Protein AF-B9XBV1-F1 (afdb_monomer_lite)

Sequence (87 aa):
MNESRAACPKCKKDVMFSHQQGWGKCPECGFQFQDGFIEPPSTGLERKTARRTLLDMILIAFLISIAVILVGGAVLFAGCLVLSGGH

Organism: Pedosphaera parvula (strain Ellin514) (NCBI:txid320771)

Structure (mmCIF, N/CA/C/O backbone):
data_AF-B9XBV1-F1
#
_entry.id   AF-B9XBV1-F1
#
loop_
_atom_site.group_PDB
_atom_site.id
_atom_site.type_symbol
_atom_site.label_atom_id
_atom_site.label_alt_id
_atom_site.label_comp_id
_atom_site.label_asym_id
_atom_site.label_entity_id
_atom_site.label_seq_id
_atom_site.pdbx_PDB_ins_code
_atom_site.Cartn_x
_atom_site.Cartn_y
_atom_site.Cartn_z
_atom_site.occupancy
_atom_site.B_iso_or_equiv
_atom_site.auth_seq_id
_atom_site.auth_comp_id
_atom_site.auth_asym_id
_atom_site.auth_atom_id
_atom_site.pdbx_PDB_model_num
ATOM 1 N N . MET A 1 1 ? -17.329 17.425 10.179 1.00 33.47 1 MET A N 1
ATOM 2 C CA . MET A 1 1 ? -16.763 16.608 11.271 1.00 33.47 1 MET A CA 1
ATOM 3 C C . MET A 1 1 ? -17.509 15.280 11.230 1.00 33.47 1 MET A C 1
ATOM 5 O O . MET A 1 1 ? -18.694 15.282 11.512 1.00 33.47 1 MET A O 1
ATOM 9 N N . ASN A 1 2 ? -16.891 14.203 10.729 1.00 42.59 2 ASN A N 1
ATOM 10 C CA . ASN A 1 2 ? -17.553 12.896 10.585 1.00 42.59 2 ASN A CA 1
ATOM 11 C C . ASN A 1 2 ? -17.482 12.141 11.914 1.00 42.59 2 ASN A C 1
ATOM 13 O O . ASN A 1 2 ? -16.542 11.393 12.181 1.00 42.59 2 ASN A O 1
ATOM 17 N N . GLU A 1 3 ? -18.467 12.381 12.766 1.00 52.72 3 GLU A N 1
ATOM 18 C CA . GLU A 1 3 ? -18.640 11.687 14.036 1.00 52.72 3 GLU A CA 1
ATOM 19 C C . GLU A 1 3 ? -19.067 10.239 13.753 1.00 52.72 3 GLU A C 1
ATOM 21 O O . GLU A 1 3 ? -20.228 9.953 13.464 1.00 52.72 3 GLU A O 1
ATOM 26 N N . SER A 1 4 ? -18.103 9.317 13.754 1.00 61.19 4 SER A N 1
ATOM 27 C CA . SER A 1 4 ? -18.329 7.919 13.376 1.00 61.19 4 SER A CA 1
ATOM 28 C C . SER A 1 4 ? -18.980 7.167 14.538 1.00 61.19 4 SER A C 1
ATOM 30 O O . SER A 1 4 ? -18.297 6.600 15.389 1.00 61.19 4 SER A O 1
ATOM 32 N N . ARG A 1 5 ? -20.315 7.200 14.608 1.00 68.94 5 ARG A N 1
ATOM 33 C CA . ARG A 1 5 ? -21.092 6.282 15.453 1.00 68.94 5 ARG A CA 1
ATOM 34 C C . ARG A 1 5 ? -20.881 4.866 14.925 1.00 68.94 5 ARG A C 1
ATOM 36 O O . ARG A 1 5 ? -21.044 4.634 13.730 1.00 68.94 5 ARG A O 1
ATOM 43 N N . ALA A 1 6 ? -20.500 3.944 15.799 1.00 74.44 6 ALA A N 1
ATOM 44 C CA . ALA A 1 6 ? -20.260 2.557 15.432 1.00 74.44 6 ALA A CA 1
ATOM 45 C C . ALA A 1 6 ? -21.007 1.624 16.387 1.00 74.44 6 ALA A C 1
ATOM 47 O O . ALA A 1 6 ? -21.124 1.888 17.588 1.00 74.44 6 ALA A O 1
ATOM 48 N N . ALA A 1 7 ? -21.509 0.516 15.847 1.00 81.69 7 ALA A N 1
ATOM 49 C CA . ALA A 1 7 ? -22.192 -0.493 16.636 1.00 81.69 7 ALA A CA 1
ATOM 50 C C . ALA A 1 7 ? -21.196 -1.204 17.560 1.00 81.69 7 ALA A C 1
ATOM 52 O O . ALA A 1 7 ? -20.173 -1.736 17.122 1.00 81.69 7 ALA A O 1
ATOM 53 N N . CYS A 1 8 ? -21.501 -1.249 18.855 1.00 83.19 8 CYS A N 1
ATOM 54 C CA . CYS A 1 8 ? -20.678 -1.985 19.797 1.00 83.19 8 CYS A CA 1
ATOM 55 C C . CYS A 1 8 ? -20.830 -3.501 19.591 1.00 83.19 8 CYS A C 1
ATOM 57 O O . CYS A 1 8 ? -21.949 -4.005 19.683 1.00 83.19 8 CYS A O 1
ATOM 59 N N . PRO A 1 9 ? -19.741 -4.275 19.419 1.00 80.50 9 PRO A N 1
ATOM 60 C CA . PRO A 1 9 ? -19.830 -5.720 19.184 1.00 80.50 9 PRO A CA 1
ATOM 61 C C . PRO A 1 9 ? -20.413 -6.491 20.377 1.00 80.50 9 PRO A C 1
ATOM 63 O O . PRO A 1 9 ? -20.926 -7.595 20.209 1.00 80.50 9 PRO A O 1
ATOM 66 N N . LYS A 1 10 ? -20.358 -5.914 21.587 1.00 83.62 10 LYS A N 1
ATOM 67 C CA . LYS A 1 10 ? -20.832 -6.561 22.815 1.00 83.62 10 LYS A CA 1
ATOM 68 C C . LYS A 1 10 ? -22.295 -6.252 23.127 1.00 83.62 10 LYS A C 1
ATOM 70 O O . LYS A 1 10 ? -23.058 -7.169 23.406 1.00 83.62 10 LYS A O 1
ATOM 75 N N . CYS A 1 11 ? -22.692 -4.977 23.093 1.00 85.31 11 CYS A N 1
ATOM 76 C CA . CYS A 1 11 ? -24.062 -4.568 23.430 1.00 85.31 11 CYS A CA 1
ATOM 77 C C . CYS A 1 11 ? -24.950 -4.268 22.216 1.00 85.31 11 CYS A C 1
ATOM 79 O O . CYS A 1 11 ? -26.130 -3.990 22.405 1.00 85.31 11 CYS A O 1
ATOM 81 N N . LYS A 1 12 ? -24.404 -4.326 20.992 1.00 85.31 12 LYS A N 1
ATOM 82 C CA . LYS A 1 12 ? -25.095 -4.078 19.711 1.00 85.31 12 LYS A CA 1
ATOM 83 C C . LYS A 1 12 ? -25.793 -2.718 19.603 1.00 85.31 12 LYS A C 1
ATOM 85 O O . LYS A 1 12 ? -26.623 -2.526 18.725 1.00 85.31 12 LYS A O 1
ATOM 90 N N . LYS A 1 13 ? -25.457 -1.779 20.486 1.00 81.81 13 LYS A N 1
ATOM 91 C CA . LYS A 1 13 ? -25.943 -0.402 20.429 1.00 81.81 13 LYS A CA 1
ATOM 92 C C . LYS A 1 13 ? -25.003 0.446 19.590 1.00 81.81 13 LYS A C 1
ATOM 94 O O . LYS A 1 13 ? -23.785 0.275 19.676 1.00 81.81 13 LYS A O 1
ATOM 99 N N . ASP A 1 14 ? -25.570 1.386 18.851 1.00 86.12 14 ASP A N 1
ATOM 100 C CA . ASP A 1 14 ? -24.815 2.452 18.206 1.00 86.12 14 ASP A CA 1
ATOM 101 C C . ASP A 1 14 ? -24.300 3.420 19.264 1.00 86.12 14 ASP A C 1
ATOM 103 O O . ASP A 1 14 ? -25.070 4.100 19.946 1.00 86.12 14 ASP A O 1
ATOM 107 N N . VAL A 1 15 ? -22.982 3.455 19.424 1.00 84.88 15 VAL A N 1
ATOM 108 C CA . VAL A 1 15 ? -22.319 4.284 20.427 1.00 84.88 15 VAL A CA 1
ATOM 109 C C . VAL A 1 15 ? -21.196 5.084 19.788 1.00 84.88 15 VAL A C 1
ATOM 111 O O . VAL A 1 15 ? -20.617 4.701 18.770 1.00 84.88 15 VAL A O 1
ATOM 114 N N . MET A 1 16 ? -20.870 6.210 20.411 1.00 83.12 16 MET A N 1
ATOM 115 C CA . MET A 1 16 ? -19.620 6.909 20.143 1.00 83.12 16 MET A CA 1
ATOM 116 C C . MET A 1 16 ? -18.574 6.354 21.101 1.00 83.12 16 MET A C 1
ATOM 118 O O . MET A 1 16 ? -18.710 6.478 22.320 1.00 83.12 16 MET A O 1
ATOM 122 N N . PHE A 1 17 ? -17.563 5.686 20.555 1.00 83.31 17 PHE A N 1
ATOM 123 C CA . PHE A 1 17 ? -16.470 5.159 21.358 1.00 83.31 17 PHE A CA 1
ATOM 124 C C . PHE A 1 17 ? -15.598 6.302 21.873 1.00 83.31 17 PHE A C 1
ATOM 126 O O . PHE A 1 17 ? -15.225 7.206 21.127 1.00 83.31 17 PHE A O 1
ATOM 133 N N . SER A 1 18 ? -15.285 6.266 23.167 1.00 81.44 18 SER A N 1
ATOM 134 C CA . SER A 1 18 ? -14.344 7.209 23.766 1.00 81.44 18 SER A CA 1
ATOM 135 C C . SER A 1 18 ? -12.933 6.674 23.567 1.00 81.44 18 SER A C 1
ATOM 137 O O . SER A 1 18 ? -12.604 5.609 24.091 1.00 81.44 18 SER A O 1
ATOM 139 N N . HIS A 1 19 ? -12.130 7.391 22.785 1.00 79.44 19 HIS A N 1
ATOM 140 C CA . HIS A 1 19 ? -10.750 7.030 22.487 1.00 79.44 19 HIS A CA 1
ATOM 141 C C . HIS A 1 19 ? -9.813 7.701 23.495 1.00 79.44 19 HIS A C 1
ATOM 143 O O . HIS A 1 19 ? -9.686 8.927 23.512 1.00 79.44 19 HIS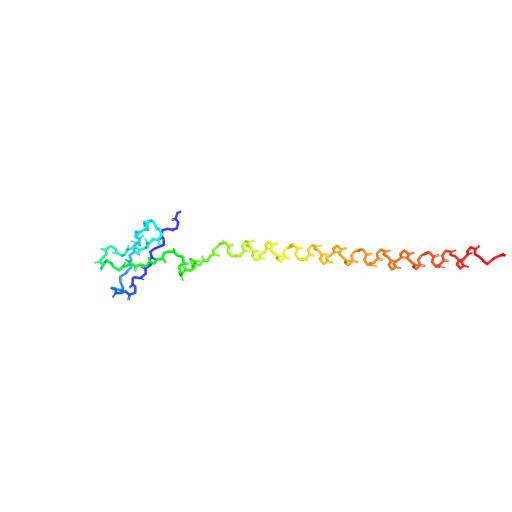 A O 1
ATOM 149 N N . GLN A 1 20 ? -9.148 6.910 24.336 1.00 72.75 20 GLN A N 1
ATOM 150 C CA . GLN A 1 20 ? -8.128 7.399 25.266 1.00 72.75 20 GLN A CA 1
ATOM 151 C C . GLN A 1 20 ? -6.875 6.534 25.187 1.00 72.75 20 GLN A C 1
ATOM 153 O O . GLN A 1 20 ? -6.943 5.319 25.320 1.00 72.75 20 GLN A O 1
ATOM 158 N N . GLN A 1 21 ? -5.721 7.175 24.971 1.00 73.38 21 GLN A N 1
ATOM 159 C CA . GLN A 1 21 ? -4.404 6.520 24.947 1.00 73.38 21 GLN A CA 1
ATOM 160 C C . GLN A 1 21 ? -4.315 5.297 24.008 1.00 73.38 21 GLN A C 1
ATOM 162 O O . GLN A 1 21 ? -3.648 4.316 24.323 1.00 73.38 21 GLN A O 1
ATOM 167 N N . GLY A 1 22 ? -4.992 5.341 22.856 1.00 76.00 22 GLY A N 1
ATOM 168 C CA . GLY A 1 22 ? -4.999 4.225 21.905 1.00 76.00 22 GLY A CA 1
ATOM 169 C C . GLY A 1 22 ? -5.939 3.079 22.289 1.00 76.00 22 GLY A C 1
ATOM 170 O O . GLY A 1 22 ? -5.734 1.952 21.855 1.00 76.00 22 GLY A O 1
ATOM 171 N N . TRP A 1 23 ? -6.953 3.345 23.112 1.00 80.06 23 TRP A N 1
ATOM 172 C CA . TRP A 1 23 ? -8.025 2.403 23.412 1.00 80.06 2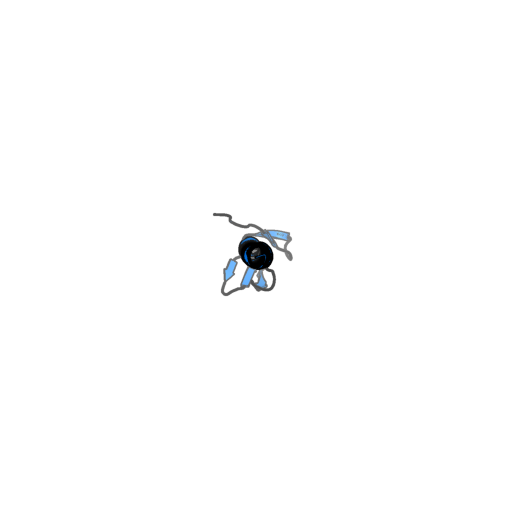3 TRP A CA 1
ATOM 173 C C . TRP A 1 23 ? -9.388 3.052 23.189 1.00 80.06 23 TRP A C 1
ATOM 175 O O . TRP A 1 23 ? -9.669 4.117 23.743 1.00 80.06 23 TRP A O 1
ATOM 185 N N . GLY A 1 24 ? -10.251 2.380 22.434 1.00 85.25 24 GLY A N 1
ATOM 186 C CA . GLY A 1 24 ? -11.645 2.742 22.246 1.00 85.25 24 GLY A CA 1
ATOM 187 C C . GLY A 1 24 ? -12.517 2.050 23.287 1.00 85.25 24 GLY A C 1
ATOM 188 O O . GLY A 1 24 ? -12.528 0.821 23.383 1.00 85.25 24 GLY A O 1
ATOM 189 N N . LYS A 1 25 ? -13.268 2.824 24.077 1.00 85.75 25 LYS A N 1
ATOM 190 C CA . LYS A 1 25 ? -14.174 2.318 25.120 1.00 85.75 25 LYS A CA 1
ATOM 191 C C . LYS A 1 25 ? -15.634 2.634 24.814 1.00 85.75 25 LYS A C 1
ATOM 193 O O . LYS A 1 25 ? -15.996 3.778 24.546 1.00 85.75 25 LYS A O 1
ATOM 198 N N . CYS A 1 26 ? -16.492 1.622 24.902 1.00 86.75 26 CYS A N 1
ATOM 199 C CA . CYS A 1 26 ? -17.940 1.764 24.815 1.00 86.75 26 CYS A CA 1
ATOM 200 C C . CYS A 1 26 ? -18.484 2.376 26.118 1.00 86.75 26 CYS A C 1
ATOM 202 O O . CYS A 1 26 ? -18.295 1.763 27.174 1.00 86.75 26 CYS A O 1
ATOM 204 N N . PRO A 1 27 ? -19.227 3.497 26.074 1.00 85.38 27 PRO A N 1
ATOM 205 C CA . PRO A 1 27 ? -19.817 4.099 27.272 1.00 85.38 27 PRO A CA 1
ATOM 206 C C . PRO A 1 27 ? -20.935 3.238 27.880 1.00 85.38 27 PRO A C 1
ATOM 208 O O . PRO A 1 27 ? -21.053 3.162 29.094 1.00 85.38 27 PRO A O 1
ATOM 211 N N . GLU A 1 28 ? -21.699 2.525 27.047 1.00 86.25 28 GLU A N 1
ATOM 212 C CA . GLU A 1 28 ? -22.865 1.748 27.495 1.00 86.25 28 GLU A CA 1
ATOM 213 C C . GLU A 1 28 ? -22.510 0.462 28.252 1.00 86.25 28 GLU A C 1
ATOM 215 O O . GLU A 1 28 ? -23.144 0.121 29.243 1.00 86.25 28 GLU A O 1
ATOM 220 N N . CYS A 1 29 ? -21.527 -0.299 27.762 1.00 85.38 29 CYS A N 1
ATOM 221 C CA . CYS A 1 29 ? -21.211 -1.628 28.301 1.00 85.38 29 CYS A CA 1
ATOM 222 C C . CYS A 1 29 ? -19.769 -1.777 28.794 1.00 85.38 29 CYS A C 1
ATOM 224 O O . CYS A 1 29 ? -19.377 -2.862 29.228 1.00 85.38 29 CYS A O 1
ATOM 226 N N . GLY A 1 30 ? -18.955 -0.724 28.682 1.00 85.06 30 GLY A N 1
ATOM 227 C CA . GLY A 1 30 ? -17.557 -0.733 29.108 1.00 85.06 30 GLY A CA 1
ATOM 228 C C . GLY A 1 30 ? -16.626 -1.605 28.260 1.00 85.06 30 GLY A C 1
ATOM 229 O O . GLY A 1 30 ? -15.487 -1.813 28.665 1.00 85.06 30 GLY A O 1
ATOM 230 N N . PHE A 1 31 ? -17.074 -2.124 27.109 1.00 84.25 31 PHE A N 1
ATOM 231 C CA . PHE A 1 31 ? -16.213 -2.855 26.173 1.00 84.25 31 PHE A CA 1
ATOM 232 C C . PHE A 1 31 ? -15.050 -1.969 25.714 1.00 84.25 31 PHE A C 1
ATOM 234 O O . PHE A 1 31 ? -15.284 -0.834 25.312 1.00 84.25 31 PHE A O 1
ATOM 241 N N . GLN A 1 32 ? -13.824 -2.484 25.775 1.00 84.38 32 GLN A N 1
ATOM 242 C CA . GLN A 1 32 ? -12.606 -1.773 25.388 1.00 84.38 32 GLN A CA 1
ATOM 243 C C . GLN A 1 32 ? -11.914 -2.537 24.258 1.00 84.38 32 GLN A C 1
ATOM 245 O O . GLN A 1 32 ? -11.804 -3.760 24.332 1.00 84.38 32 GLN A O 1
ATOM 250 N N . PHE A 1 33 ? -11.446 -1.825 23.239 1.00 78.50 33 PHE A N 1
ATOM 251 C CA . PHE A 1 33 ? -10.605 -2.356 22.166 1.00 78.50 33 PHE A CA 1
ATOM 252 C C . PHE A 1 33 ? -9.382 -1.460 21.984 1.00 78.50 33 PHE A C 1
ATOM 254 O O . PHE A 1 33 ? -9.437 -0.275 22.296 1.00 78.50 33 PHE A O 1
ATOM 261 N N . GLN A 1 34 ? -8.274 -2.017 21.505 1.00 78.69 34 GLN A N 1
ATOM 262 C CA . GLN A 1 34 ? -7.059 -1.245 21.260 1.00 78.69 34 GLN A CA 1
ATOM 263 C C . GLN A 1 34 ? -7.124 -0.613 19.863 1.00 78.69 34 GLN A C 1
ATOM 265 O O . GLN A 1 34 ? -7.239 -1.323 18.859 1.00 78.69 34 GLN A O 1
ATOM 270 N N . ASP A 1 35 ? -7.065 0.715 19.794 1.00 67.00 35 ASP A N 1
ATOM 271 C CA . ASP A 1 35 ? -6.891 1.452 18.546 1.00 67.00 35 ASP A CA 1
ATOM 272 C C . ASP A 1 35 ? -5.505 1.152 17.985 1.00 67.00 35 ASP A C 1
ATOM 274 O O . ASP A 1 35 ? -4.484 1.491 18.581 1.00 67.00 35 ASP A O 1
ATOM 278 N N . GLY A 1 36 ? -5.478 0.484 16.835 1.00 56.44 36 GLY A N 1
ATOM 279 C CA . GLY A 1 36 ? -4.246 0.064 16.170 1.00 56.44 36 GLY A CA 1
ATOM 280 C C . GLY A 1 36 ? -4.205 -1.414 15.793 1.00 56.44 36 GLY A C 1
ATOM 281 O O . GLY A 1 36 ? -3.419 -1.766 14.922 1.00 56.44 36 GLY A O 1
ATOM 282 N N . PHE A 1 37 ? -5.062 -2.270 16.371 1.00 48.62 37 PHE A N 1
ATOM 283 C CA . PHE A 1 37 ? -5.222 -3.659 15.896 1.00 48.62 37 PHE A CA 1
ATOM 284 C C . PHE A 1 37 ? -6.357 -3.816 14.874 1.00 48.62 37 PHE A C 1
ATOM 286 O O . PHE A 1 37 ? -6.427 -4.793 14.135 1.00 48.62 37 PHE A O 1
ATOM 293 N N . ILE A 1 38 ? -7.236 -2.821 14.806 1.00 50.41 38 ILE A N 1
ATOM 294 C CA . ILE A 1 38 ? -8.174 -2.631 13.709 1.00 50.41 38 ILE A CA 1
ATOM 295 C C . ILE A 1 38 ? -7.687 -1.366 13.027 1.00 50.41 38 ILE A C 1
ATOM 297 O O . ILE A 1 38 ? -7.812 -0.274 13.582 1.00 50.41 38 ILE A O 1
ATOM 301 N N . GLU A 1 39 ? -7.051 -1.522 11.868 1.00 42.78 39 GLU A N 1
ATOM 302 C CA . GLU A 1 39 ? -6.819 -0.401 10.968 1.00 42.78 39 GLU A CA 1
ATOM 303 C C . GLU A 1 39 ? -8.166 0.327 10.822 1.00 42.78 39 GLU A C 1
ATOM 305 O O . GLU A 1 39 ? -9.136 -0.297 10.377 1.00 42.78 39 GLU A O 1
ATOM 310 N N . PRO A 1 40 ? -8.294 1.607 11.233 1.00 49.41 40 PRO A N 1
ATOM 311 C CA . PRO A 1 40 ? -9.465 2.383 10.839 1.00 49.41 40 PRO A CA 1
ATOM 312 C C . PRO A 1 40 ? -9.548 2.273 9.313 1.00 49.41 40 PRO A C 1
ATOM 314 O O . PRO A 1 40 ? -8.474 2.258 8.705 1.00 49.41 40 PRO A O 1
ATOM 317 N N . PRO A 1 41 ? -10.737 2.165 8.678 1.00 46.72 41 PRO A N 1
ATOM 318 C CA . PRO A 1 41 ? -10.839 2.160 7.221 1.00 46.72 41 PRO A CA 1
ATOM 319 C C . PRO A 1 41 ? -10.081 3.383 6.724 1.00 46.72 41 PRO A C 1
ATOM 321 O O . PRO A 1 41 ? -10.478 4.534 6.920 1.00 46.72 41 PRO A O 1
ATOM 324 N N . SER A 1 42 ? -8.875 3.119 6.247 1.00 45.16 42 SER A N 1
ATOM 325 C CA . SER A 1 42 ? -7.820 4.100 6.277 1.00 45.16 42 SER A CA 1
ATOM 326 C C . SER A 1 42 ? -7.990 4.894 5.006 1.00 45.16 42 SER A C 1
ATOM 328 O O . SER A 1 42 ? -7.410 4.595 3.969 1.00 45.16 42 SER A O 1
ATOM 330 N N . THR A 1 43 ? -8.706 6.007 5.120 1.00 48.94 43 THR A N 1
ATOM 331 C CA . THR A 1 43 ? -8.648 7.134 4.178 1.00 48.94 43 THR A CA 1
ATOM 332 C C . THR A 1 43 ? -7.227 7.724 4.039 1.00 48.94 43 THR A C 1
ATOM 334 O O . THR A 1 43 ? -7.028 8.744 3.387 1.00 48.94 43 THR A O 1
ATOM 337 N N . GLY A 1 44 ? -6.206 7.075 4.618 1.00 44.09 44 GLY A N 1
ATOM 338 C CA . GLY A 1 44 ? -4.783 7.312 4.397 1.00 44.09 44 GLY A CA 1
ATOM 339 C C . GLY A 1 44 ? -4.034 6.199 3.644 1.00 44.09 44 GLY A C 1
ATOM 340 O O . GLY A 1 44 ? -2.915 6.467 3.191 1.00 44.09 44 GLY A O 1
ATOM 341 N N . LEU A 1 45 ? -4.597 4.992 3.462 1.00 46.66 45 LEU A N 1
ATOM 342 C CA . LEU A 1 45 ? -3.950 3.949 2.649 1.00 46.66 45 LEU A CA 1
ATOM 343 C C . LEU A 1 45 ? -4.007 4.302 1.167 1.00 46.66 45 LEU A C 1
ATOM 345 O O . LEU A 1 45 ? -3.019 4.109 0.466 1.00 46.66 45 LEU A O 1
ATOM 349 N N . GLU A 1 46 ? -5.093 4.931 0.711 1.00 46.88 46 GLU A N 1
ATOM 350 C CA . GLU A 1 46 ? -5.179 5.443 -0.660 1.00 46.88 46 GLU A CA 1
ATOM 351 C C . GLU A 1 46 ? -4.054 6.434 -0.956 1.00 46.88 46 GLU A C 1
ATOM 353 O O . GLU A 1 46 ? -3.470 6.407 -2.032 1.00 46.88 46 GLU A O 1
ATOM 358 N N . ARG A 1 47 ? -3.646 7.249 0.023 1.00 46.34 47 ARG A N 1
ATOM 359 C CA . ARG A 1 47 ? -2.565 8.220 -0.173 1.00 46.34 47 ARG A CA 1
ATOM 360 C C . ARG A 1 47 ? -1.186 7.568 -0.239 1.00 46.34 47 ARG A C 1
ATOM 362 O O . ARG A 1 47 ? -0.336 8.046 -0.986 1.00 46.34 47 ARG A O 1
ATOM 369 N N . LYS A 1 48 ? -0.930 6.501 0.528 1.00 47.56 48 LYS A N 1
ATOM 370 C CA . LYS A 1 48 ? 0.358 5.781 0.479 1.00 47.56 48 LYS A CA 1
ATOM 371 C C . LYS A 1 48 ? 0.444 4.848 -0.724 1.00 47.56 48 LYS A C 1
ATOM 373 O O . LYS A 1 48 ? 1.499 4.820 -1.356 1.00 47.56 48 LYS A O 1
ATOM 378 N N . THR A 1 49 ? -0.642 4.162 -1.072 1.00 52.59 49 THR A N 1
ATOM 379 C CA . THR A 1 49 ? -0.720 3.331 -2.276 1.00 52.59 49 THR A CA 1
ATOM 380 C C . THR A 1 49 ? -0.635 4.208 -3.518 1.00 52.59 49 THR A C 1
ATOM 382 O O . THR A 1 49 ? 0.289 4.014 -4.295 1.00 52.59 49 THR A O 1
ATOM 385 N N . ALA A 1 50 ? -1.444 5.270 -3.642 1.00 56.22 50 ALA A N 1
ATOM 386 C CA . ALA A 1 50 ? -1.366 6.184 -4.786 1.00 56.22 50 ALA A CA 1
ATOM 387 C C . ALA A 1 50 ? 0.005 6.862 -4.906 1.00 56.22 50 ALA A C 1
ATOM 389 O O . ALA A 1 50 ? 0.520 7.008 -6.011 1.00 56.22 50 ALA A O 1
ATOM 390 N N . ARG A 1 51 ? 0.648 7.237 -3.788 1.00 60.00 51 ARG A N 1
ATOM 391 C CA . ARG A 1 51 ? 2.001 7.810 -3.832 1.00 60.00 51 ARG A CA 1
ATOM 392 C C . ARG A 1 51 ? 3.049 6.787 -4.266 1.00 60.00 51 ARG A C 1
ATOM 394 O O . ARG A 1 51 ? 3.950 7.166 -5.002 1.00 60.00 51 ARG A O 1
ATOM 401 N N . ARG A 1 52 ? 2.941 5.519 -3.850 1.00 65.25 52 ARG A N 1
ATOM 402 C CA . ARG A 1 52 ? 3.830 4.448 -4.336 1.00 65.25 52 ARG A CA 1
ATOM 403 C C . ARG A 1 52 ? 3.601 4.168 -5.816 1.00 65.25 52 ARG A C 1
ATOM 405 O O . ARG A 1 52 ? 4.574 4.125 -6.550 1.00 65.25 52 ARG A O 1
ATOM 412 N N . THR A 1 53 ? 2.348 4.068 -6.255 1.00 70.81 53 THR A N 1
ATOM 413 C CA . THR A 1 53 ? 2.002 3.821 -7.661 1.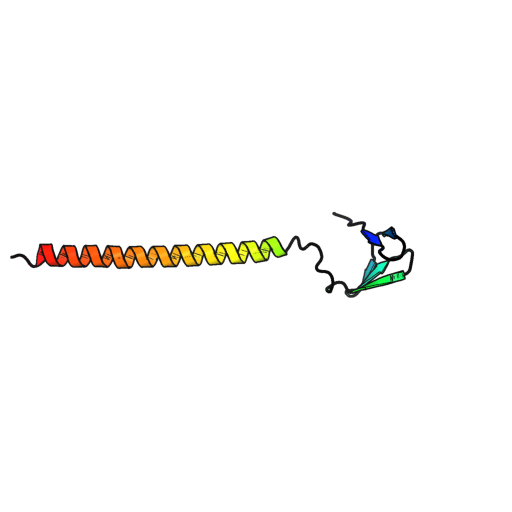00 70.81 53 THR A CA 1
ATOM 414 C C . THR A 1 53 ? 2.431 4.974 -8.569 1.00 70.81 53 THR A C 1
ATOM 416 O O . THR A 1 53 ? 2.947 4.729 -9.653 1.00 70.81 53 THR A O 1
ATOM 419 N N . LEU A 1 54 ? 2.289 6.229 -8.126 1.00 77.56 54 LEU A N 1
ATOM 420 C CA . LEU A 1 54 ? 2.777 7.395 -8.871 1.00 77.56 54 LEU A CA 1
ATOM 421 C C . LEU A 1 54 ? 4.303 7.398 -8.994 1.00 77.56 54 LEU A C 1
ATOM 423 O O . LEU A 1 54 ? 4.827 7.687 -10.064 1.00 77.56 54 LEU A O 1
ATOM 427 N N . LEU A 1 55 ? 5.016 7.080 -7.912 1.00 81.38 55 LEU A N 1
ATOM 428 C CA . LEU A 1 55 ? 6.480 7.079 -7.906 1.00 81.38 55 LEU A CA 1
ATOM 429 C C . LEU A 1 55 ? 7.042 5.936 -8.764 1.00 81.38 55 LEU A C 1
ATOM 431 O O . LEU A 1 55 ? 8.009 6.143 -9.490 1.00 81.38 55 LEU A O 1
ATOM 435 N N . ASP A 1 56 ? 6.385 4.776 -8.736 1.00 83.62 56 ASP A N 1
ATOM 436 C CA . ASP A 1 56 ? 6.704 3.621 -9.579 1.00 83.62 56 ASP A CA 1
ATOM 437 C C . ASP A 1 56 ? 6.455 3.920 -11.069 1.00 83.62 56 ASP A C 1
ATOM 439 O O . ASP A 1 56 ? 7.347 3.736 -11.895 1.00 83.62 56 ASP A O 1
ATOM 443 N N . MET A 1 57 ? 5.306 4.522 -11.408 1.00 84.94 57 MET A N 1
ATOM 444 C CA . MET A 1 57 ? 5.003 4.975 -12.775 1.00 84.94 57 MET A CA 1
ATOM 445 C C . MET A 1 57 ? 6.016 5.998 -13.300 1.00 84.94 57 MET A C 1
ATOM 447 O O . MET A 1 57 ? 6.463 5.889 -14.442 1.00 84.94 57 MET A O 1
ATOM 451 N N . ILE A 1 58 ? 6.400 6.98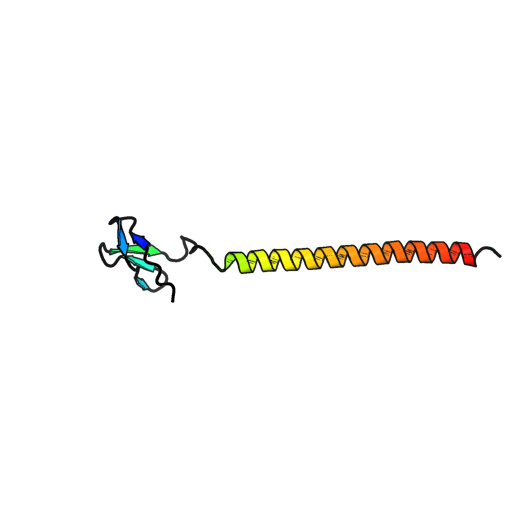6 -12.483 1.00 92.00 58 ILE A N 1
ATOM 452 C CA . ILE A 1 58 ? 7.401 7.994 -12.866 1.00 92.00 58 ILE A CA 1
ATOM 453 C C . ILE A 1 58 ? 8.761 7.333 -13.116 1.00 92.00 58 ILE A C 1
ATOM 455 O O . ILE A 1 58 ? 9.424 7.654 -14.103 1.00 92.00 5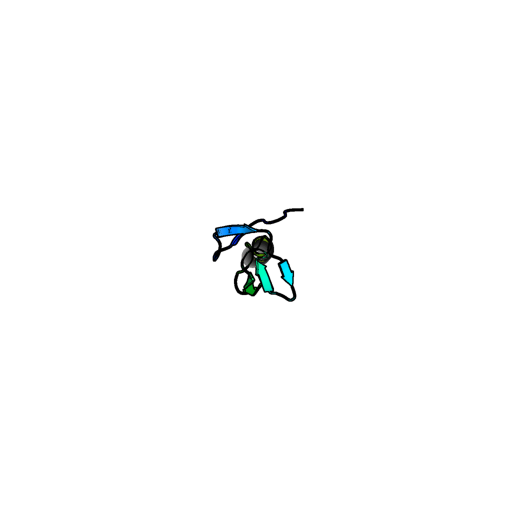8 ILE A O 1
ATOM 459 N N . LEU A 1 59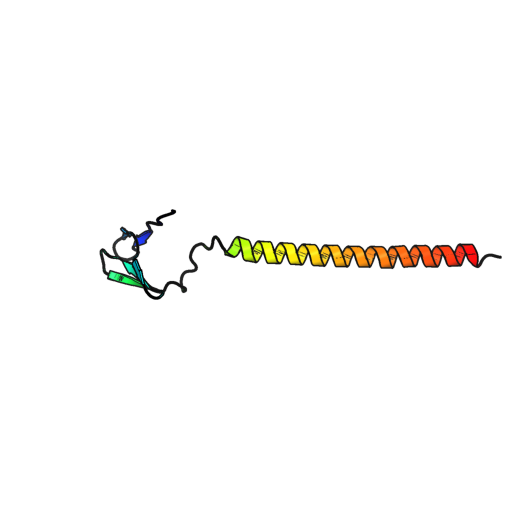 ? 9.170 6.397 -12.255 1.00 92.25 59 LEU A N 1
ATOM 460 C CA . LEU A 1 59 ? 10.427 5.669 -12.410 1.00 92.25 59 LEU A CA 1
ATOM 461 C C . LEU A 1 59 ? 10.435 4.842 -13.704 1.00 92.25 59 LEU A C 1
ATOM 463 O O . LEU A 1 59 ? 11.394 4.918 -14.472 1.00 92.25 59 LEU A O 1
ATOM 467 N N . ILE A 1 60 ? 9.355 4.104 -13.981 1.00 92.69 60 ILE A N 1
ATOM 468 C CA . ILE A 1 60 ? 9.209 3.307 -15.207 1.00 92.69 60 ILE A CA 1
ATOM 469 C C . ILE A 1 60 ? 9.256 4.209 -16.445 1.00 92.69 60 ILE A C 1
ATOM 471 O O . ILE A 1 60 ? 10.007 3.927 -17.379 1.00 92.69 60 ILE A O 1
ATOM 475 N N . ALA A 1 61 ? 8.515 5.319 -16.449 1.00 91.50 61 ALA A N 1
ATOM 476 C CA . ALA A 1 61 ? 8.518 6.264 -17.565 1.00 91.50 61 ALA A CA 1
ATOM 477 C C . ALA A 1 61 ? 9.919 6.851 -17.820 1.00 91.50 61 ALA A C 1
ATOM 479 O O . ALA A 1 61 ? 10.346 6.978 -18.972 1.00 91.50 61 ALA A O 1
ATOM 480 N N . PHE A 1 62 ? 10.661 7.160 -16.755 1.00 94.75 62 PHE A N 1
ATOM 481 C CA . PHE A 1 62 ? 12.033 7.655 -16.849 1.00 94.75 62 PHE A CA 1
ATOM 482 C C . PHE A 1 62 ? 12.989 6.604 -17.433 1.00 94.75 62 PHE A C 1
ATOM 484 O O . PHE A 1 62 ? 13.764 6.912 -18.339 1.00 94.75 62 PHE A O 1
ATOM 491 N N . LEU A 1 63 ? 12.885 5.348 -16.988 1.00 94.44 63 LEU A N 1
ATOM 492 C CA . LEU A 1 63 ? 13.681 4.238 -17.520 1.00 94.44 63 LEU A CA 1
ATOM 493 C C . LEU A 1 63 ? 13.397 3.980 -19.006 1.00 94.44 63 LEU A C 1
ATOM 495 O O . LEU A 1 63 ? 14.336 3.823 -19.787 1.00 94.44 63 LEU A O 1
ATOM 499 N N . ILE A 1 64 ? 12.123 3.997 -19.414 1.00 94.81 64 ILE A N 1
ATOM 500 C CA . ILE A 1 64 ? 11.734 3.849 -20.825 1.00 94.81 64 ILE A CA 1
ATOM 501 C C . ILE A 1 64 ? 12.319 4.992 -21.661 1.00 94.81 64 ILE A C 1
ATOM 503 O O . ILE A 1 64 ? 12.884 4.749 -22.725 1.00 94.81 64 ILE A O 1
ATOM 507 N N . SER A 1 65 ? 12.237 6.229 -21.167 1.00 92.38 65 SER A N 1
ATOM 508 C CA . SER A 1 65 ? 12.769 7.405 -21.866 1.00 92.38 65 SER A CA 1
ATOM 509 C C . SER A 1 65 ? 14.276 7.286 -22.111 1.00 92.38 65 SER A C 1
ATOM 511 O O . SER A 1 65 ? 14.739 7.510 -23.229 1.00 92.38 65 SER A O 1
ATOM 513 N N . ILE A 1 66 ? 15.042 6.865 -21.098 1.00 94.50 66 ILE A N 1
ATOM 514 C CA . ILE A 1 66 ? 16.484 6.617 -21.236 1.00 94.50 66 ILE A CA 1
ATOM 515 C C . ILE A 1 66 ? 16.750 5.505 -22.253 1.00 94.50 66 ILE A C 1
ATOM 517 O O . ILE A 1 66 ? 17.611 5.667 -23.117 1.00 94.50 66 ILE A O 1
ATOM 521 N N . ALA A 1 67 ? 16.010 4.396 -22.186 1.00 93.62 67 ALA A N 1
ATOM 522 C CA . ALA A 1 67 ? 16.186 3.282 -23.112 1.00 93.62 67 ALA A CA 1
ATOM 523 C C . ALA A 1 67 ? 15.955 3.709 -24.571 1.00 93.62 67 ALA A C 1
ATOM 525 O O . ALA A 1 67 ? 16.762 3.383 -25.441 1.00 93.62 67 ALA A O 1
ATOM 526 N N . VAL A 1 68 ? 14.909 4.497 -24.839 1.00 93.25 68 VAL A N 1
ATOM 527 C CA . VAL A 1 68 ? 14.624 5.025 -26.184 1.00 93.25 68 VAL A CA 1
ATOM 528 C C . VAL A 1 68 ? 15.724 5.973 -26.657 1.00 93.25 68 VAL A C 1
ATOM 530 O O . VAL A 1 68 ? 16.134 5.882 -27.811 1.00 93.25 68 VAL A O 1
ATOM 533 N N . ILE A 1 69 ? 16.242 6.846 -25.788 1.00 91.31 69 ILE A N 1
ATOM 534 C CA . ILE A 1 69 ? 17.345 7.756 -26.140 1.00 91.31 69 ILE A CA 1
ATOM 535 C C . ILE A 1 69 ? 18.625 6.975 -26.445 1.00 91.31 69 ILE A C 1
ATOM 537 O O . ILE A 1 69 ? 19.308 7.292 -27.414 1.00 91.31 69 ILE A O 1
ATOM 541 N N . LEU A 1 70 ? 18.950 5.945 -25.661 1.00 89.81 70 LEU A N 1
ATOM 542 C CA . LEU A 1 70 ? 20.136 5.120 -25.894 1.00 89.81 70 LEU A CA 1
ATOM 543 C C . LEU A 1 70 ? 20.030 4.340 -27.204 1.00 89.81 70 LEU A C 1
ATOM 545 O O . LEU A 1 70 ? 20.970 4.347 -27.995 1.00 89.81 70 LEU A O 1
ATOM 549 N N . VAL A 1 71 ? 18.883 3.707 -27.458 1.00 89.50 71 VAL A N 1
ATOM 550 C CA . VAL A 1 71 ? 18.656 2.955 -28.698 1.00 89.50 71 VAL A CA 1
ATOM 551 C C . VAL A 1 71 ? 18.614 3.903 -29.896 1.00 89.50 71 VAL A C 1
ATOM 553 O O . VAL A 1 71 ? 19.335 3.690 -30.866 1.00 89.50 71 VAL A O 1
ATOM 556 N N . GLY A 1 72 ? 17.837 4.985 -29.826 1.00 82.81 72 GLY A N 1
ATOM 557 C CA . GLY A 1 72 ? 17.747 5.981 -30.894 1.00 82.81 72 GLY A CA 1
ATOM 558 C C . GLY A 1 72 ? 19.088 6.662 -31.169 1.00 82.81 72 GLY A C 1
ATOM 559 O O . GLY A 1 72 ? 19.485 6.798 -32.324 1.00 82.81 72 GLY A O 1
ATOM 560 N N . GLY A 1 73 ? 19.827 7.014 -30.118 1.00 81.50 73 GLY A N 1
ATOM 561 C CA . GLY A 1 73 ? 21.180 7.553 -30.209 1.00 81.50 73 GLY A CA 1
ATOM 562 C C . GLY A 1 73 ? 22.141 6.572 -30.870 1.00 81.50 73 GLY A C 1
ATOM 563 O O . GLY A 1 73 ? 22.855 6.964 -31.784 1.00 81.50 73 GLY A O 1
ATOM 564 N N . ALA A 1 74 ? 22.117 5.292 -30.490 1.00 81.19 74 ALA A N 1
ATOM 565 C CA . ALA A 1 74 ? 22.953 4.264 -31.108 1.00 81.19 74 ALA A CA 1
ATOM 566 C C . ALA A 1 74 ? 22.635 4.068 -32.599 1.00 81.19 74 ALA A C 1
ATOM 568 O O . ALA A 1 74 ? 23.553 3.959 -33.410 1.00 81.19 74 ALA A O 1
ATOM 569 N N . VAL A 1 75 ? 21.353 4.075 -32.975 1.00 81.25 75 VAL A N 1
ATOM 570 C CA . VAL A 1 75 ? 20.914 3.966 -34.377 1.00 81.25 75 VAL A CA 1
ATOM 571 C C . VAL A 1 75 ? 21.363 5.181 -35.189 1.00 81.25 75 VAL A C 1
ATOM 573 O O . VAL A 1 75 ? 21.902 5.020 -36.283 1.00 81.25 75 VAL A O 1
ATOM 576 N N . LEU A 1 76 ? 21.200 6.391 -34.649 1.00 77.94 76 LEU A N 1
ATOM 577 C CA . LEU A 1 76 ? 21.669 7.619 -35.292 1.00 77.94 76 LEU A CA 1
ATOM 578 C C . LEU A 1 76 ? 23.195 7.649 -35.405 1.00 77.94 76 LEU A C 1
ATOM 580 O O . LEU A 1 76 ? 23.716 8.064 -36.434 1.00 77.94 76 LEU A O 1
ATOM 584 N N . PHE A 1 77 ? 23.915 7.173 -34.388 1.00 78.12 77 PHE A N 1
ATOM 585 C CA . PHE A 1 77 ? 25.376 7.138 -34.386 1.00 78.12 77 PHE A CA 1
ATOM 586 C C . PHE A 1 77 ? 25.919 6.118 -35.396 1.00 78.12 77 PHE A C 1
ATOM 588 O O . PHE A 1 77 ? 26.816 6.437 -36.174 1.00 78.12 77 PHE A O 1
ATOM 595 N N . ALA A 1 78 ? 25.330 4.920 -35.450 1.00 73.81 78 ALA A N 1
ATOM 596 C CA . ALA A 1 78 ? 25.665 3.905 -36.447 1.00 73.81 78 ALA A CA 1
ATOM 597 C C . ALA A 1 78 ? 25.309 4.364 -37.872 1.00 73.81 78 ALA A C 1
ATOM 599 O O . ALA A 1 78 ? 26.109 4.194 -38.791 1.00 73.81 78 ALA A O 1
ATOM 600 N N . GLY A 1 79 ? 24.151 5.008 -38.051 1.00 72.44 79 GLY A N 1
ATOM 601 C CA . GLY A 1 79 ? 23.745 5.602 -39.325 1.00 72.44 79 GLY A CA 1
ATOM 602 C C . GLY A 1 79 ? 24.681 6.725 -39.779 1.00 72.44 79 GLY A C 1
ATOM 603 O O . GLY A 1 79 ? 25.071 6.761 -40.944 1.00 72.44 79 GLY A O 1
ATOM 604 N N . CYS A 1 80 ? 25.113 7.594 -38.861 1.00 74.44 80 CYS A N 1
ATOM 605 C CA . CYS A 1 80 ? 26.088 8.646 -39.154 1.00 74.44 80 CYS A CA 1
ATOM 606 C C . CYS A 1 80 ? 27.444 8.075 -39.584 1.00 74.44 80 CYS A C 1
ATOM 608 O O . CYS A 1 80 ? 28.034 8.578 -40.538 1.00 74.44 80 CYS A O 1
ATOM 610 N N . LEU A 1 81 ? 27.939 7.028 -38.917 1.00 68.88 81 LEU A N 1
ATOM 611 C CA . LEU A 1 81 ? 29.216 6.399 -39.272 1.00 68.88 81 LEU A CA 1
ATOM 612 C C . LEU A 1 81 ? 29.168 5.723 -40.647 1.00 68.88 81 LEU A C 1
ATOM 614 O O . LEU A 1 81 ? 30.111 5.863 -41.421 1.00 68.88 81 LEU A O 1
ATOM 618 N N . VAL A 1 82 ? 28.061 5.055 -40.981 1.00 70.00 82 VAL A N 1
ATOM 619 C CA . VAL A 1 82 ? 27.862 4.445 -42.307 1.00 70.00 82 VAL A CA 1
ATOM 620 C C . VAL A 1 82 ? 27.790 5.503 -43.410 1.00 70.00 82 VAL A C 1
ATOM 622 O O . VAL A 1 82 ? 28.345 5.295 -44.486 1.00 70.00 82 VAL A O 1
ATOM 625 N N . LEU A 1 83 ? 27.156 6.650 -43.150 1.00 63.91 83 LEU A N 1
ATOM 626 C CA . LEU A 1 83 ? 27.036 7.725 -44.138 1.00 63.91 83 LEU A CA 1
ATOM 627 C C . LEU A 1 83 ? 28.326 8.552 -44.291 1.00 63.91 83 LEU A C 1
ATOM 629 O O . LEU A 1 83 ? 28.579 9.091 -45.363 1.00 63.91 83 LEU A O 1
ATOM 633 N N . SER A 1 84 ? 29.138 8.654 -43.234 1.00 63.91 84 SER A N 1
ATOM 634 C CA . SER A 1 84 ? 30.354 9.488 -43.218 1.00 63.91 84 SER A CA 1
ATOM 635 C C . SER A 1 84 ? 31.638 8.712 -43.536 1.00 63.91 84 SER A C 1
ATOM 637 O O . SER A 1 84 ? 32.638 9.327 -43.886 1.00 63.91 84 SER A O 1
ATOM 639 N N . GLY A 1 85 ? 31.635 7.380 -43.406 1.00 57.41 85 GLY A N 1
ATOM 640 C CA . GLY A 1 85 ? 32.786 6.511 -43.695 1.00 57.41 85 GLY A CA 1
ATOM 641 C C . GLY A 1 85 ? 32.802 5.919 -45.109 1.00 57.41 85 GLY A C 1
ATOM 642 O O . GLY A 1 85 ? 33.677 5.116 -45.418 1.00 57.41 85 GLY A O 1
ATOM 643 N N . GLY A 1 86 ? 31.829 6.276 -45.950 1.00 54.59 86 GLY A N 1
ATOM 644 C CA . GLY A 1 86 ? 31.756 5.886 -47.357 1.00 54.59 86 GLY A CA 1
ATOM 645 C C . GLY A 1 86 ? 32.307 6.969 -48.283 1.00 54.59 86 GLY A C 1
ATOM 646 O O . GLY A 1 86 ? 31.541 7.542 -49.056 1.00 54.59 86 GLY A O 1
ATOM 647 N N . HIS A 1 87 ? 33.602 7.273 -48.186 1.00 46.00 87 HIS A N 1
ATOM 648 C CA . HIS A 1 87 ? 34.363 7.951 -49.240 1.00 46.00 87 HIS A CA 1
ATOM 649 C C . HIS A 1 87 ? 35.836 7.554 -49.171 1.00 46.00 87 HIS A C 1
ATOM 651 O O . HIS A 1 87 ? 36.390 7.569 -48.048 1.00 46.00 87 HIS A O 1
#

Secondary structure (DSSP, 8-state):
-----EE-TTT--EE--EEETTEEE-TTT--EEEBTTB----TTHHHHHHHHHHHHHHHHHHHHHHHHHHHHHHHHHHHHHHHHS--

pLDDT: mean 73.39, std 16.25, range [33.47, 94.81]

Foldseek 3Di:
DPQDQDQDPPPRDRARFDDDPQWTAGPPPRDIDGNPVDDDVDPCVCVVVVVVVVVVVVVVVVVVVVVCCVVVVVVVVVVCCVVVVPD

Radius of gyration: 29.53 Å; chains: 1; bounding box: 60×23×78 Å